Protein AF-A0A7J7L6L4-F1 (afdb_monomer)

InterPro domains:
  IPR001245 Serine-threonine/tyrosine-protein kinase, catalytic domain [PF07714] (8-55)
  IPR011009 Protein kinase-like domain superfamily [SSF56112] (7-55)

Radius of gyration: 12.37 Å; Cα contacts (8 Å, |Δi|>4): 56; chains: 1; bounding box: 30×25×29 Å

Solvent-accessible surface area (backbone atoms only — not comparable to full-atom values): 3684 Å² total; per-residue (Å²): 116,48,76,52,79,91,71,81,66,56,70,69,56,48,52,49,54,51,52,60,54,47,70,55,82,50,99,92,49,78,46,50,77,49,73,49,80,56,91,79,50,34,36,42,36,54,60,85,63,91,83,64,69,92,87,115

pLDDT: mean 84.75, std 7.0, range [54.09, 92.25]

Sequence (56 aa):
MKKLEGISQGEKKFKSEVCTIGIVQHVNLVRLYRFCSEGTKRCLVYEYMPMGSLDS

Organism: NCBI:txid39325

Foldseek 3Di:
DDKDPPDPDPPVVVVVVVVVQQPDDDPPDWHWDDWDDDPRTIDTDTDDDPVPDPPD

Secondary structure (DSSP, 8-state):
-EEE-S----HHHHHHHHHHHHT---TTSPPEEEEEEETTEEEEEE---TT--S--

Mean predicted aligned error: 5.43 Å

Structure (mmCIF, N/CA/C/O backbone):
data_AF-A0A7J7L6L4-F1
#
_entry.id   AF-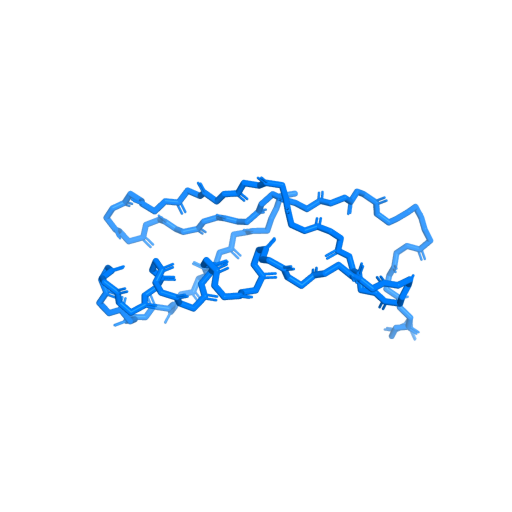A0A7J7L6L4-F1
#
loop_
_atom_site.group_PDB
_atom_site.id
_atom_site.type_symbol
_atom_site.label_atom_id
_atom_site.label_alt_id
_atom_site.label_comp_id
_atom_site.label_asym_id
_atom_site.label_entity_id
_atom_site.label_seq_id
_atom_site.pdbx_PDB_ins_code
_atom_site.Cartn_x
_atom_site.Cartn_y
_atom_site.Cartn_z
_atom_site.occupancy
_atom_site.B_iso_or_equiv
_atom_site.auth_seq_id
_atom_site.auth_comp_id
_atom_site.auth_asym_id
_atom_site.auth_atom_id
_atom_site.pdbx_PDB_model_num
ATOM 1 N N . MET A 1 1 ? -3.241 -2.597 -8.808 1.00 77.38 1 MET A N 1
ATOM 2 C CA . MET A 1 1 ? -3.939 -2.188 -7.566 1.00 77.38 1 MET A CA 1
ATOM 3 C C . MET A 1 1 ? -4.301 -3.446 -6.800 1.00 77.38 1 MET A C 1
ATOM 5 O O . MET A 1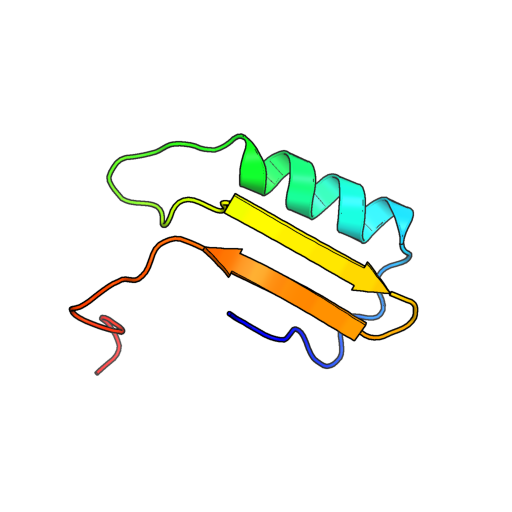 1 ? -4.980 -4.293 -7.365 1.00 77.38 1 MET A O 1
ATOM 9 N N . LYS A 1 2 ? -3.835 -3.587 -5.556 1.00 87.62 2 LYS A N 1
ATOM 10 C CA . LYS A 1 2 ? -4.102 -4.766 -4.715 1.00 87.62 2 LYS A CA 1
ATOM 11 C C . LYS A 1 2 ? -5.145 -4.409 -3.669 1.00 87.62 2 LYS A C 1
ATOM 13 O O . LYS A 1 2 ? -4.955 -3.446 -2.927 1.00 87.62 2 LYS A O 1
ATOM 18 N N . LYS A 1 3 ? -6.240 -5.166 -3.638 1.00 87.19 3 LYS A N 1
ATOM 19 C CA . LYS A 1 3 ? -7.252 -5.085 -2.581 1.00 87.19 3 LYS A CA 1
ATOM 20 C C . LYS A 1 3 ? -6.794 -5.938 -1.404 1.00 87.19 3 LYS A C 1
ATOM 22 O O . LYS A 1 3 ? -6.202 -6.995 -1.604 1.00 87.19 3 LYS A O 1
ATOM 27 N N . LEU A 1 4 ? -7.031 -5.448 -0.196 1.00 83.25 4 LEU A N 1
ATOM 28 C CA . LEU A 1 4 ? -6.711 -6.160 1.031 1.00 83.25 4 LEU A CA 1
ATOM 29 C C . LEU A 1 4 ? -8.018 -6.638 1.663 1.00 83.25 4 LEU A C 1
ATOM 31 O O . LEU A 1 4 ? -8.800 -5.830 2.164 1.00 83.25 4 LEU A O 1
ATOM 35 N N . GLU A 1 5 ? -8.249 -7.946 1.614 1.00 79.06 5 GLU A N 1
ATOM 36 C CA . GLU A 1 5 ? -9.414 -8.603 2.209 1.00 79.06 5 GLU A CA 1
ATOM 37 C C . GLU A 1 5 ? -9.044 -9.161 3.593 1.00 79.06 5 GLU A C 1
ATOM 39 O O . GLU A 1 5 ? -7.905 -9.557 3.828 1.00 79.06 5 GLU A O 1
ATOM 44 N N . GLY A 1 6 ? -9.978 -9.130 4.547 1.00 70.25 6 GLY A N 1
ATOM 45 C CA . GLY A 1 6 ? -9.782 -9.721 5.881 1.00 70.25 6 GLY A CA 1
ATOM 46 C C . GLY A 1 6 ? -8.866 -8.957 6.852 1.00 70.25 6 GLY A C 1
ATOM 47 O O . GLY A 1 6 ? -8.702 -9.387 7.990 1.00 70.25 6 GLY A O 1
ATOM 48 N N . ILE A 1 7 ? -8.297 -7.808 6.472 1.00 69.38 7 ILE A N 1
ATOM 49 C CA . ILE A 1 7 ? -7.495 -6.994 7.400 1.00 69.38 7 ILE A CA 1
ATOM 50 C C . ILE A 1 7 ? -8.426 -6.257 8.372 1.00 69.38 7 ILE A C 1
ATOM 52 O O . ILE A 1 7 ? -9.075 -5.279 8.009 1.00 69.38 7 ILE A O 1
ATOM 56 N N . SER A 1 8 ? -8.478 -6.693 9.629 1.00 67.38 8 SER A N 1
ATOM 57 C CA . SER A 1 8 ? -9.242 -6.051 10.712 1.00 67.38 8 SER A CA 1
ATOM 58 C C . SER A 1 8 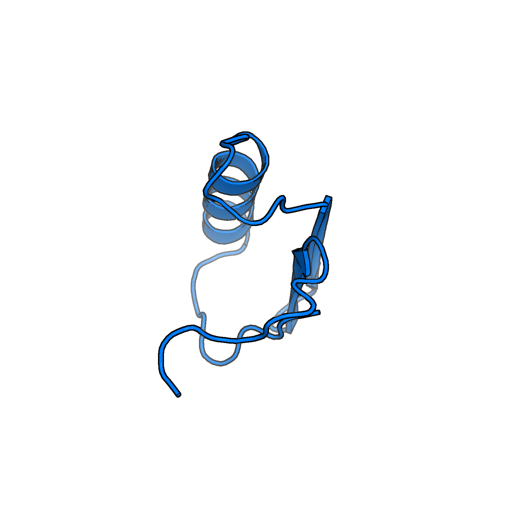? -8.378 -5.166 11.622 1.00 67.38 8 SER A C 1
ATOM 60 O O . SER A 1 8 ? -8.727 -4.901 12.768 1.00 67.38 8 SER A O 1
ATOM 62 N N . GLN A 1 9 ? -7.239 -4.670 11.134 1.00 67.50 9 GLN A N 1
ATOM 63 C CA . GLN A 1 9 ? -6.459 -3.692 11.889 1.00 67.50 9 GLN A CA 1
ATOM 64 C C . GLN A 1 9 ? -7.175 -2.334 11.920 1.00 67.50 9 GLN A C 1
ATOM 66 O O . GLN A 1 9 ? -7.630 -1.840 10.885 1.00 67.50 9 GLN A O 1
ATOM 71 N N . GLY A 1 10 ? -7.254 -1.707 13.097 1.00 77.50 10 GLY A N 1
ATOM 72 C CA . GLY A 1 10 ? -7.827 -0.365 13.239 1.00 77.50 10 GLY A CA 1
ATOM 73 C C . GLY A 1 10 ? -7.174 0.653 12.293 1.00 77.50 10 GLY A C 1
ATOM 74 O O . GLY A 1 10 ? -5.993 0.540 11.963 1.00 77.50 10 GLY A O 1
ATOM 75 N N . GLU A 1 11 ? -7.934 1.665 11.865 1.00 83.06 11 GLU A N 1
ATOM 76 C CA . GLU A 1 11 ? -7.527 2.625 10.823 1.00 83.06 11 GLU A CA 1
ATOM 77 C C . GLU A 1 11 ? -6.161 3.281 11.089 1.00 83.06 11 GLU A C 1
ATOM 79 O O . GLU A 1 11 ? -5.339 3.405 10.182 1.00 83.06 11 GLU A O 1
ATOM 84 N N . LYS A 1 12 ? -5.881 3.641 12.350 1.00 85.31 12 LYS A N 1
ATOM 85 C CA . LYS A 1 12 ? -4.587 4.212 12.758 1.00 85.31 12 LYS A CA 1
ATOM 86 C C . LYS A 1 12 ? -3.419 3.261 12.497 1.00 85.31 12 LYS A C 1
ATOM 88 O O . LYS A 1 12 ? -2.386 3.700 12.000 1.00 85.31 12 LYS A O 1
ATOM 93 N N . LYS A 1 13 ? -3.585 1.973 12.812 1.00 85.81 13 LYS A N 1
ATOM 94 C CA . LYS A 1 13 ? -2.538 0.963 12.621 1.00 85.81 13 LYS A CA 1
ATOM 95 C C . LYS A 1 13 ? -2.286 0.730 11.135 1.00 85.81 13 LYS A C 1
ATOM 97 O O . LYS A 1 13 ? -1.139 0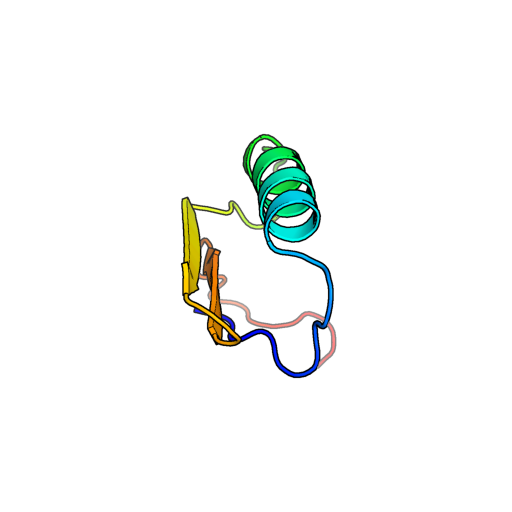.778 10.711 1.00 85.81 13 LYS A O 1
ATOM 102 N N . PHE A 1 14 ? -3.357 0.622 10.346 1.00 87.31 14 PHE A N 1
ATOM 103 C CA . PHE A 1 14 ? -3.245 0.496 8.896 1.00 87.31 14 PHE A CA 1
ATOM 104 C C . PHE A 1 14 ? -2.492 1.678 8.274 1.00 87.31 14 PHE A C 1
ATOM 106 O O . PHE A 1 14 ? -1.531 1.482 7.535 1.00 87.31 14 PHE A O 1
ATOM 113 N N . LYS A 1 15 ? -2.884 2.915 8.609 1.00 87.25 15 LYS A N 1
ATOM 114 C CA . LYS A 1 15 ? -2.199 4.118 8.118 1.00 87.25 15 LYS A CA 1
ATOM 115 C C . LYS A 1 15 ? -0.728 4.135 8.532 1.00 87.25 15 LYS A C 1
ATOM 117 O O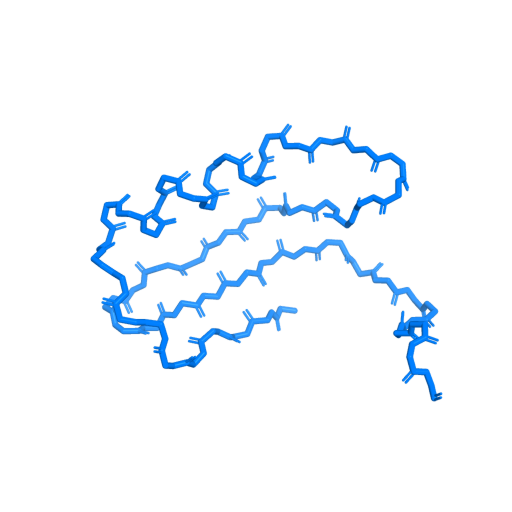 . LYS A 1 15 ? 0.114 4.442 7.700 1.00 87.25 15 LYS A O 1
ATOM 122 N N . SER A 1 16 ? -0.416 3.775 9.779 1.00 89.75 16 SER A N 1
ATOM 123 C CA . SER A 1 16 ? 0.969 3.708 10.254 1.00 89.75 16 SER A CA 1
ATOM 124 C C . SER A 1 16 ? 1.802 2.715 9.444 1.00 89.75 16 SER A C 1
ATOM 126 O O . SER A 1 16 ? 2.844 3.096 8.923 1.00 89.75 16 SER A O 1
ATOM 128 N N . GLU A 1 17 ? 1.344 1.467 9.304 1.00 88.62 17 GLU A N 1
ATOM 129 C CA . GLU A 1 17 ? 2.078 0.423 8.576 1.00 88.62 17 GLU A CA 1
ATOM 130 C C . GLU A 1 17 ? 2.294 0.811 7.110 1.00 88.62 17 GLU A C 1
ATOM 132 O O . GLU A 1 17 ? 3.404 0.712 6.590 1.00 88.62 17 GLU A O 1
ATOM 137 N N . VAL A 1 18 ? 1.252 1.318 6.447 1.00 89.88 18 VAL A N 1
ATOM 138 C CA . VAL A 1 18 ? 1.332 1.693 5.033 1.00 89.88 18 VAL A CA 1
ATOM 139 C C . VAL A 1 18 ? 2.203 2.930 4.815 1.00 89.88 18 VAL A C 1
ATOM 141 O O . VAL A 1 18 ? 2.936 2.977 3.829 1.00 89.88 18 VAL A O 1
ATOM 144 N N . CYS A 1 19 ? 2.189 3.904 5.729 1.00 88.31 19 CYS A N 1
ATOM 145 C CA . CYS A 1 19 ? 3.127 5.028 5.687 1.00 88.31 19 CYS A CA 1
ATOM 146 C C . CYS A 1 19 ? 4.574 4.551 5.843 1.00 88.31 19 CYS A C 1
ATOM 148 O O . CYS A 1 19 ? 5.436 4.978 5.079 1.00 88.31 19 CYS A O 1
ATOM 150 N N . THR A 1 20 ? 4.841 3.639 6.782 1.00 88.44 20 THR A N 1
ATOM 151 C CA . THR A 1 20 ? 6.178 3.063 6.970 1.00 88.44 20 THR A CA 1
ATOM 152 C C . THR A 1 20 ? 6.640 2.277 5.744 1.00 88.44 20 THR A C 1
ATOM 154 O O . THR A 1 20 ? 7.794 2.389 5.356 1.00 88.44 20 THR A O 1
ATOM 157 N N . ILE A 1 21 ? 5.763 1.521 5.086 1.00 86.38 21 ILE A N 1
ATOM 158 C CA . ILE A 1 21 ? 6.114 0.814 3.844 1.00 86.38 21 ILE A CA 1
ATOM 159 C C . ILE A 1 21 ? 6.310 1.807 2.688 1.00 86.38 21 ILE A C 1
ATOM 161 O O . ILE A 1 21 ? 7.209 1.637 1.871 1.00 86.38 21 ILE A O 1
ATOM 165 N N . GLY A 1 22 ? 5.503 2.869 2.633 1.00 85.94 22 GLY A N 1
ATOM 166 C CA . GLY A 1 22 ? 5.549 3.882 1.578 1.00 85.94 22 GLY A CA 1
ATOM 167 C C . GLY A 1 22 ? 6.838 4.706 1.531 1.00 85.94 22 GLY A C 1
ATOM 168 O O . GLY A 1 22 ? 7.163 5.237 0.473 1.00 85.94 22 GLY A O 1
ATOM 169 N N . ILE A 1 23 ? 7.583 4.798 2.638 1.00 85.69 23 ILE A N 1
ATOM 170 C CA . ILE A 1 23 ? 8.885 5.487 2.673 1.00 85.69 23 ILE A CA 1
ATOM 171 C C . ILE A 1 23 ? 10.051 4.604 2.214 1.00 85.69 23 ILE A C 1
ATOM 173 O O . ILE A 1 23 ? 11.135 5.121 1.949 1.00 85.69 23 ILE A O 1
ATOM 177 N N . VAL A 1 24 ? 9.862 3.284 2.126 1.00 86.88 24 VAL A N 1
ATOM 178 C CA . VAL A 1 24 ? 10.936 2.370 1.735 1.00 86.88 24 VAL A CA 1
ATOM 179 C C . VAL A 1 24 ? 11.108 2.418 0.221 1.00 86.88 24 VAL A C 1
ATOM 181 O O . VAL A 1 24 ? 10.235 1.998 -0.538 1.00 86.88 24 VAL A O 1
ATOM 184 N N . GLN A 1 25 ? 12.266 2.901 -0.221 1.00 84.44 25 GLN A N 1
ATOM 185 C CA . GLN A 1 25 ? 12.669 2.899 -1.621 1.00 84.44 25 GLN A CA 1
ATOM 186 C C . GLN A 1 25 ? 13.939 2.060 -1.772 1.00 84.44 25 GLN A C 1
ATOM 188 O O . GLN A 1 25 ? 15.001 2.429 -1.277 1.00 84.44 25 GLN A O 1
ATOM 193 N N . HIS A 1 26 ? 13.828 0.919 -2.449 1.00 87.31 26 HIS A N 1
ATOM 194 C CA . HIS A 1 26 ? 14.939 -0.002 -2.670 1.00 87.31 26 HIS A CA 1
ATOM 195 C C . HIS A 1 26 ? 14.818 -0.646 -4.055 1.00 87.31 26 HIS A C 1
ATOM 197 O O . HIS A 1 26 ? 13.708 -0.921 -4.496 1.00 87.31 26 HIS A O 1
ATOM 203 N N . VAL A 1 27 ? 15.946 -0.930 -4.720 1.00 87.44 27 VAL A N 1
ATOM 204 C CA . VAL A 1 27 ? 15.982 -1.471 -6.099 1.00 87.44 27 VAL A CA 1
ATOM 205 C C . VAL A 1 27 ? 15.230 -2.802 -6.255 1.00 87.44 27 VAL A C 1
ATOM 207 O O . VAL A 1 27 ? 14.684 -3.083 -7.313 1.00 87.44 27 VAL A O 1
ATOM 210 N N . ASN A 1 28 ? 15.140 -3.583 -5.177 1.00 87.94 28 ASN A N 1
ATOM 211 C CA . ASN A 1 28 ? 14.465 -4.886 -5.160 1.00 87.94 28 ASN A CA 1
ATOM 212 C C . ASN A 1 28 ? 13.055 -4.853 -4.541 1.00 87.94 28 ASN A C 1
ATOM 214 O O . ASN A 1 28 ? 12.490 -5.909 -4.268 1.00 87.94 28 ASN A O 1
ATOM 218 N N . LEU A 1 29 ? 12.495 -3.672 -4.256 1.00 87.50 29 LEU A N 1
ATOM 219 C CA . LEU A 1 29 ? 11.151 -3.531 -3.690 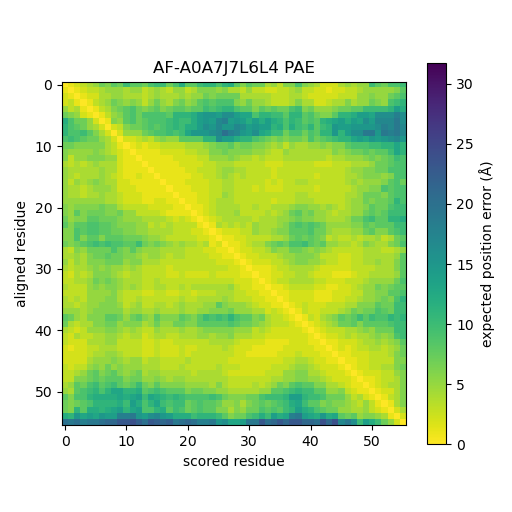1.00 87.50 29 LEU A CA 1
ATOM 220 C C . LEU A 1 29 ? 10.259 -2.721 -4.628 1.00 87.50 29 LEU A C 1
ATOM 222 O O . LEU A 1 29 ? 10.637 -1.649 -5.094 1.00 87.50 29 LEU A O 1
ATOM 226 N N . VAL A 1 30 ? 9.040 -3.215 -4.857 1.00 89.31 30 VAL A N 1
ATOM 227 C CA . VAL A 1 30 ? 8.018 -2.474 -5.606 1.00 89.31 30 VAL A CA 1
ATOM 228 C C . VAL A 1 30 ? 7.684 -1.172 -4.889 1.00 89.31 30 VAL A C 1
ATOM 230 O O . VAL A 1 30 ? 7.311 -1.168 -3.714 1.00 89.31 30 VAL A O 1
ATOM 233 N N . ARG A 1 31 ? 7.774 -0.052 -5.607 1.00 88.56 31 ARG A N 1
ATOM 234 C CA . ARG A 1 31 ? 7.440 1.251 -5.037 1.00 88.56 31 ARG A CA 1
ATOM 235 C C . ARG A 1 31 ? 5.939 1.349 -4.781 1.00 88.56 31 ARG A C 1
ATOM 237 O O . ARG A 1 31 ? 5.136 1.173 -5.697 1.00 88.56 31 ARG A O 1
ATOM 244 N N . LEU A 1 32 ? 5.552 1.682 -3.552 1.00 91.69 32 LEU A N 1
ATOM 245 C CA . LEU A 1 32 ? 4.179 2.062 -3.226 1.00 91.69 32 LEU A CA 1
ATOM 246 C C . LEU A 1 32 ? 3.964 3.540 -3.586 1.00 91.69 32 LEU A C 1
ATOM 248 O O . LEU A 1 32 ? 4.696 4.409 -3.123 1.00 91.69 32 LEU A O 1
ATOM 252 N N . TYR A 1 33 ? 2.947 3.838 -4.393 1.00 88.38 33 TYR A N 1
ATOM 253 C CA . TYR A 1 33 ? 2.592 5.209 -4.767 1.00 88.38 33 TYR A CA 1
ATOM 254 C C . TYR A 1 33 ? 1.519 5.805 -3.863 1.00 88.38 33 TYR A C 1
ATOM 256 O O . TYR A 1 33 ? 1.649 6.937 -3.408 1.00 88.38 33 TYR A O 1
ATOM 264 N N . ARG A 1 34 ? 0.421 5.074 -3.645 1.00 89.00 34 ARG A N 1
ATOM 265 C CA . ARG A 1 34 ? -0.728 5.536 -2.852 1.00 89.00 34 ARG A CA 1
ATOM 266 C C . ARG A 1 34 ? -1.437 4.371 -2.179 1.00 89.00 34 ARG A C 1
ATOM 268 O O . ARG A 1 34 ? -1.285 3.214 -2.567 1.00 89.00 34 ARG A O 1
ATOM 275 N N . PHE A 1 35 ? -2.283 4.700 -1.212 1.00 90.44 35 PHE A N 1
ATOM 276 C CA . PHE A 1 35 ? -3.212 3.763 -0.600 1.00 90.44 35 PHE A CA 1
ATOM 277 C C . PHE A 1 35 ? -4.600 4.382 -0.452 1.00 90.44 35 PHE A C 1
ATOM 279 O O . PHE A 1 35 ? -4.756 5.601 -0.447 1.00 90.44 35 PHE A O 1
ATOM 286 N N . CYS A 1 36 ? -5.604 3.521 -0.326 1.00 88.69 36 CYS A N 1
ATOM 287 C CA . CYS A 1 36 ? -6.969 3.892 0.026 1.00 88.69 36 CYS A CA 1
ATOM 288 C C . CYS A 1 36 ? -7.378 3.123 1.287 1.00 88.69 36 CYS A C 1
ATOM 290 O O . CYS A 1 36 ? -7.091 1.929 1.401 1.00 88.69 36 CYS A O 1
ATOM 292 N N . SER A 1 37 ? -8.019 3.819 2.226 1.00 87.00 37 SER A N 1
ATOM 293 C CA . SER A 1 37 ? -8.531 3.274 3.487 1.00 87.00 37 SER A CA 1
ATOM 294 C C . SER A 1 37 ? -9.894 3.896 3.768 1.00 87.00 37 SER A C 1
ATOM 296 O O . SER A 1 37 ? -9.967 4.942 4.407 1.00 87.00 37 SER A O 1
ATOM 298 N N . GLU A 1 38 ? -10.959 3.272 3.274 1.00 85.38 38 GLU A N 1
ATOM 299 C CA . GLU A 1 38 ? -12.3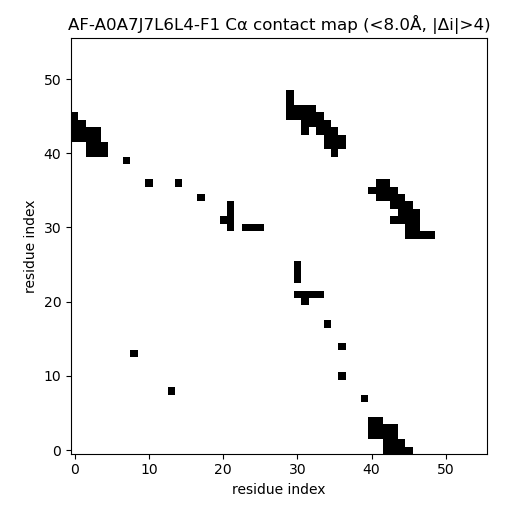37 3.738 3.455 1.00 85.38 38 GLU A CA 1
ATOM 300 C C . GLU A 1 38 ? -13.164 2.650 4.146 1.00 85.38 38 GLU A C 1
ATOM 302 O O . GLU A 1 38 ? -13.498 1.622 3.550 1.00 85.38 38 GLU A O 1
ATOM 307 N N . GLY A 1 39 ? -13.474 2.854 5.429 1.00 83.06 39 GLY A N 1
ATOM 308 C CA . GLY A 1 39 ? -14.161 1.855 6.247 1.00 83.06 39 GLY A CA 1
ATOM 309 C C . GLY A 1 39 ? -13.407 0.522 6.264 1.00 83.06 39 GLY A C 1
ATOM 310 O O . GLY A 1 39 ? -12.265 0.440 6.715 1.00 83.06 39 GLY A O 1
ATOM 311 N N . THR A 1 40 ? -14.041 -0.536 5.755 1.00 82.12 40 THR A N 1
ATOM 312 C CA . THR A 1 40 ? -13.433 -1.872 5.620 1.00 82.12 40 THR A CA 1
ATOM 313 C C . THR A 1 40 ? -12.652 -2.056 4.318 1.00 82.12 40 THR A C 1
ATOM 315 O O . THR A 1 40 ? -11.884 -3.012 4.194 1.00 82.12 40 THR A O 1
ATOM 318 N N . LYS A 1 41 ? -12.803 -1.145 3.349 1.00 84.75 41 LYS A N 1
ATOM 319 C CA . LYS A 1 41 ? -12.149 -1.223 2.042 1.00 84.75 41 LYS A CA 1
ATOM 320 C C . LYS A 1 41 ? -10.734 -0.674 2.143 1.00 84.75 41 LYS A C 1
ATOM 322 O O . LYS A 1 41 ? -10.521 0.499 2.449 1.00 84.75 41 LYS A O 1
ATOM 327 N N . ARG A 1 42 ? -9.754 -1.520 1.834 1.00 87.69 42 ARG A N 1
ATOM 328 C CA . ARG A 1 42 ? -8.336 -1.153 1.842 1.00 87.69 42 ARG A CA 1
ATOM 329 C C . ARG A 1 42 ? -7.678 -1.551 0.535 1.00 87.69 42 ARG A C 1
ATOM 331 O O . ARG A 1 42 ? -7.855 -2.675 0.066 1.00 87.69 42 ARG A O 1
ATOM 338 N N . CYS A 1 43 ? -6.938 -0.622 -0.062 1.00 90.62 43 CYS A N 1
ATOM 339 C CA . CYS A 1 43 ? -6.271 -0.839 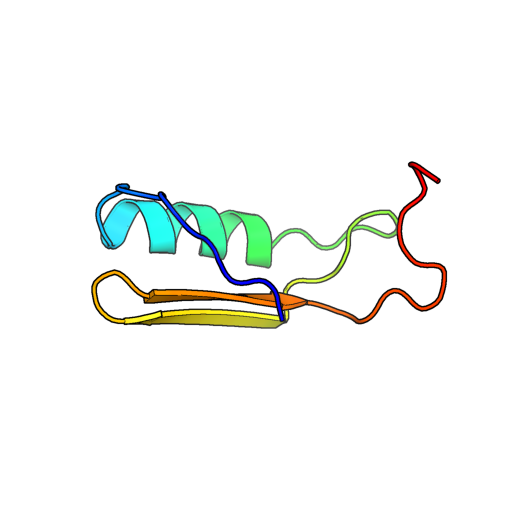-1.342 1.00 90.62 43 CYS A CA 1
ATOM 340 C C . CYS A 1 43 ? -4.869 -0.230 -1.358 1.00 90.62 43 CYS A C 1
ATOM 342 O O . CYS A 1 43 ? -4.649 0.839 -0.791 1.00 90.62 43 CYS A O 1
ATOM 344 N N . LEU A 1 44 ? -3.957 -0.879 -2.080 1.00 92.12 44 LEU A N 1
ATOM 345 C CA . LEU A 1 44 ? -2.591 -0.418 -2.320 1.00 92.12 44 LEU A CA 1
ATOM 346 C C . LEU A 1 44 ? -2.353 -0.207 -3.819 1.00 92.12 44 LEU A C 1
ATOM 348 O O . LEU A 1 44 ? -2.711 -1.047 -4.656 1.00 92.12 44 LEU A O 1
ATOM 352 N N . VAL A 1 45 ? -1.728 0.919 -4.150 1.00 92.25 45 VAL A N 1
ATOM 353 C CA . VAL A 1 45 ? -1.327 1.301 -5.505 1.00 92.25 45 VAL A CA 1
ATOM 354 C C . VAL A 1 45 ? 0.194 1.315 -5.550 1.00 92.25 45 VAL A C 1
ATOM 356 O O . VAL A 1 45 ? 0.817 2.132 -4.880 1.00 92.25 45 VAL A O 1
ATOM 359 N N . TYR A 1 46 ? 0.774 0.409 -6.328 1.00 90.69 46 TYR A N 1
ATOM 360 C CA . TYR A 1 46 ? 2.214 0.198 -6.468 1.00 90.69 46 TYR A CA 1
ATOM 361 C C . TYR A 1 46 ? 2.616 0.225 -7.941 1.00 90.69 46 TYR A C 1
ATOM 363 O O . TYR A 1 46 ? 1.759 0.150 -8.827 1.00 90.69 46 TYR A O 1
ATOM 371 N N . GLU A 1 47 ? 3.918 0.341 -8.172 1.00 89.12 47 GLU A N 1
ATOM 372 C CA . GLU A 1 47 ? 4.531 0.235 -9.488 1.00 89.12 47 GLU A CA 1
ATOM 373 C C . GLU A 1 47 ? 4.207 -1.098 -10.157 1.00 89.12 47 GLU A C 1
ATOM 375 O O . GLU A 1 47 ? 4.217 -2.161 -9.533 1.00 89.12 47 GLU A O 1
ATOM 380 N N . TYR A 1 48 ? 3.860 -1.027 -11.438 1.00 87.94 48 TYR A N 1
ATOM 381 C CA . TYR A 1 48 ? 3.544 -2.211 -12.213 1.00 87.94 48 TYR A CA 1
ATOM 382 C C . TYR A 1 48 ? 4.817 -3.021 -12.474 1.00 87.94 48 TYR A C 1
ATOM 384 O O . TYR A 1 48 ? 5.786 -2.492 -13.011 1.00 87.94 48 TYR A O 1
ATOM 392 N N . MET A 1 49 ? 4.788 -4.308 -12.128 1.00 88.94 49 MET A N 1
ATOM 393 C CA . MET A 1 49 ? 5.866 -5.255 -12.411 1.00 88.94 49 MET A CA 1
ATOM 394 C C . MET A 1 49 ? 5.504 -6.080 -13.652 1.00 88.94 49 MET A C 1
ATOM 396 O O . MET A 1 49 ? 4.653 -6.967 -13.553 1.00 88.94 49 MET A O 1
ATOM 400 N N . PRO A 1 50 ? 6.121 -5.813 -14.817 1.00 84.81 50 PRO A N 1
ATOM 401 C CA . PRO A 1 50 ? 5.730 -6.439 -16.080 1.00 84.81 50 PRO A CA 1
ATOM 402 C C . PRO A 1 50 ? 6.026 -7.938 -16.136 1.00 84.81 50 PRO A C 1
ATOM 404 O O . PRO A 1 50 ? 5.315 -8.661 -16.824 1.00 84.81 50 PRO A O 1
ATOM 407 N N . MET A 1 51 ? 7.035 -8.404 -15.394 1.00 88.19 51 MET A N 1
ATOM 408 C CA . MET A 1 51 ? 7.429 -9.818 -15.349 1.00 88.19 51 MET A CA 1
ATOM 409 C C . MET A 1 51 ? 6.630 -10.647 -14.332 1.00 88.19 51 MET A C 1
ATOM 411 O O . MET A 1 51 ? 6.900 -11.830 -14.163 1.00 88.19 51 MET A O 1
ATOM 415 N N . GLY A 1 52 ? 5.633 -10.051 -13.671 1.00 83.00 52 GLY A N 1
ATOM 416 C CA . GLY A 1 52 ? 4.739 -10.779 -12.775 1.00 83.00 52 GLY A CA 1
ATOM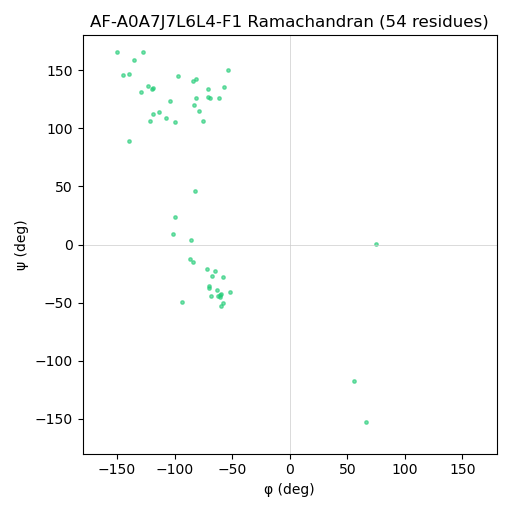 417 C C . GLY A 1 52 ? 5.422 -11.327 -11.517 1.00 83.00 52 GLY A C 1
ATOM 418 O O . GLY A 1 52 ? 6.370 -10.741 -10.996 1.00 83.00 52 GLY A O 1
ATOM 419 N N . SER A 1 53 ? 4.862 -12.412 -10.979 1.00 84.88 53 SER A N 1
ATOM 420 C CA . SER A 1 53 ? 5.360 -13.074 -9.768 1.00 84.88 53 SER A CA 1
ATOM 421 C C . SER A 1 53 ? 6.531 -13.998 -10.096 1.00 84.88 53 SER A C 1
ATOM 423 O O . SER A 1 53 ? 6.501 -14.697 -11.103 1.00 84.88 53 SER A O 1
ATOM 425 N N . LEU A 1 54 ? 7.523 -14.056 -9.207 1.00 83.00 54 LEU A N 1
ATOM 426 C CA . LEU A 1 54 ? 8.619 -15.030 -9.288 1.00 83.00 54 LEU A CA 1
ATOM 427 C C . LEU A 1 54 ? 8.169 -16.461 -8.938 1.00 83.00 54 LEU A C 1
ATOM 429 O O . LEU A 1 54 ? 8.826 -17.415 -9.333 1.00 83.00 54 LEU A O 1
ATOM 433 N N . ASP A 1 55 ? 7.057 -16.596 -8.211 1.00 80.56 55 ASP A N 1
ATOM 434 C CA . ASP A 1 55 ? 6.471 -17.859 -7.727 1.00 80.56 55 ASP A CA 1
ATOM 435 C C . ASP A 1 55 ? 5.611 -18.546 -8.808 1.00 80.56 55 ASP A C 1
ATOM 437 O O . ASP A 1 55 ? 4.453 -18.869 -8.571 1.00 80.56 55 ASP A O 1
ATOM 441 N N . SER A 1 56 ? 6.126 -18.636 -10.039 1.00 54.09 56 SER A N 1
ATOM 442 C CA . SER A 1 56 ? 5.408 -19.282 -11.155 1.00 54.09 56 SER A CA 1
ATOM 443 C C . SER A 1 56 ? 5.192 -20.775 -10.921 1.00 54.09 56 SER A C 1
ATOM 445 O O . SER A 1 56 ? 6.144 -21.430 -10.441 1.00 54.09 56 SER A O 1
#

Nearest PDB structures (foldseek):
  5w9e-assembly1_A  TM=8.437E-01  e=9.028E-02  Toxoplasma gondii
  5w9r-assembly1_A  TM=8.439E-01  e=9.644E-02  Toxoplasma gondii
  3upz-assembly1_A  TM=8.407E-01  e=9.644E-02  Toxoplasma gondii
  4ihp-assembly1_A  TM=8.428E-01  e=1.531E-01  Toxoplasma gondii
  7siu-assembly1_B  TM=7.702E-01  e=4.405E-01  Homo sapiens